Protein AF-A0A1X7SJC3-F1 (afdb_monomer_lite)

InterPro domains:
  IPR037695 IQ motif and ubiquitin-like domain-containing protein [PTHR21074] (1-73)

Organism: Amphimedon queenslandica (NCBI:txid400682)

Secondary structure (DSSP, 8-state):
-EEEESSTTSPP-TTSEEEE-HHHHHHHTT-S-HHHHS-HHHHHHHHHHHHHHHHHHHTSTTHHHHHHS--------------------TTSTTSSSSSSS--

Sequence (103 aa):
LILVRWNITEHWSPWNCILLTTDEARAHVKLDDPEKAYSSQFTDKIRQRHILARNYFTQIPGMMEEMSTKVKELPLPRPKERIIVVRQHPQEQQQQELAVDSN

Foldseek 3Di:
DDKDFQAPVDDDDQLGIDDDPPVVVVVRVPDNHSCVVDDVVVVVVSNVSSVVRCVVQVPPPPSVVVVVPPPPPPPDPPPPPPPPPPPPDPPPPPPPPPPPPDD

pLDDT: mean 76.49, std 21.58, range [40.03, 97.56]

Structure (mmCIF, N/CA/C/O backbone):
data_AF-A0A1X7SJC3-F1
#
_entry.id   AF-A0A1X7SJC3-F1
#
loop_
_atom_site.group_PDB
_atom_site.id
_atom_site.type_symbol
_atom_site.label_atom_id
_atom_site.label_alt_id
_atom_site.label_comp_id
_atom_site.label_asym_id
_atom_site.label_entity_id
_atom_site.label_seq_id
_atom_site.pdbx_PDB_ins_code
_atom_site.Cartn_x
_atom_site.Cartn_y
_atom_site.Cartn_z
_atom_site.occupancy
_atom_site.B_iso_or_equiv
_atom_site.auth_seq_id
_atom_site.auth_comp_id
_atom_site.auth_asym_id
_atom_site.auth_atom_id
_atom_site.pdbx_PDB_model_num
ATOM 1 N N . LEU A 1 1 ? -8.929 -5.168 -5.919 1.00 91.69 1 LEU A N 1
ATOM 2 C CA . LEU A 1 1 ? -7.835 -4.644 -5.071 1.00 91.69 1 LEU A CA 1
ATOM 3 C C . LEU A 1 1 ? -7.254 -5.808 -4.283 1.00 91.69 1 LEU A C 1
ATOM 5 O O . LEU A 1 1 ? -8.021 -6.701 -3.938 1.00 91.69 1 LEU A O 1
ATOM 9 N N . ILE A 1 2 ? -5.947 -5.819 -4.032 1.00 95.00 2 ILE A N 1
ATOM 10 C CA . ILE A 1 2 ? -5.249 -6.841 -3.250 1.00 95.00 2 ILE A CA 1
ATOM 11 C C . ILE A 1 2 ? -4.305 -6.183 -2.245 1.00 95.00 2 ILE A C 1
ATOM 13 O O . ILE A 1 2 ? -3.676 -5.168 -2.545 1.00 95.00 2 ILE A O 1
ATOM 17 N N . LEU A 1 3 ? -4.247 -6.744 -1.039 1.00 94.62 3 LEU A N 1
ATOM 18 C CA . LEU A 1 3 ? -3.338 -6.294 0.006 1.00 94.62 3 LEU A CA 1
ATOM 19 C C . LEU A 1 3 ? -2.010 -7.031 -0.168 1.00 94.62 3 LEU A C 1
ATOM 21 O O . LEU A 1 3 ? -1.996 -8.260 -0.228 1.00 94.62 3 LEU A O 1
ATOM 25 N N . VAL A 1 4 ? -0.912 -6.292 -0.266 1.00 94.62 4 VAL A N 1
ATOM 26 C CA . VAL A 1 4 ? 0.445 -6.843 -0.388 1.00 94.62 4 VAL A CA 1
ATOM 27 C C . VAL A 1 4 ? 1.367 -6.232 0.656 1.00 94.62 4 VAL A C 1
ATOM 29 O O . VAL A 1 4 ? 1.013 -5.239 1.294 1.00 94.62 4 VAL A O 1
ATOM 32 N N . ARG A 1 5 ? 2.544 -6.835 0.844 1.00 95.25 5 ARG A N 1
ATOM 33 C CA . ARG A 1 5 ? 3.595 -6.256 1.685 1.00 95.25 5 ARG A CA 1
ATOM 34 C C . ARG A 1 5 ? 4.164 -5.013 1.025 1.00 95.25 5 ARG A C 1
ATOM 36 O O . ARG A 1 5 ? 4.362 -5.047 -0.181 1.00 95.25 5 ARG A O 1
ATOM 43 N N . TRP A 1 6 ? 4.428 -3.978 1.817 1.00 95.38 6 TRP A N 1
ATOM 44 C CA . TRP A 1 6 ? 5.133 -2.778 1.371 1.00 95.38 6 TRP A CA 1
ATOM 45 C C . TRP A 1 6 ? 6.626 -3.061 1.198 1.00 95.38 6 TRP A C 1
ATOM 47 O O . TRP A 1 6 ? 7.170 -2.881 0.119 1.00 95.38 6 TRP A O 1
ATOM 57 N N . ASN A 1 7 ? 7.278 -3.568 2.243 1.00 93.31 7 ASN A N 1
ATOM 58 C CA . ASN A 1 7 ? 8.643 -4.065 2.198 1.00 93.31 7 ASN A CA 1
ATOM 59 C C . ASN A 1 7 ? 8.620 -5.600 2.206 1.00 93.31 7 ASN A C 1
ATOM 61 O O . ASN A 1 7 ? 8.212 -6.234 3.184 1.00 93.31 7 ASN A O 1
ATOM 65 N N . ILE A 1 8 ? 9.069 -6.209 1.106 1.00 89.00 8 ILE A N 1
ATOM 66 C CA . ILE A 1 8 ? 9.098 -7.669 0.937 1.00 89.00 8 ILE A CA 1
ATOM 67 C C . ILE A 1 8 ? 10.102 -8.372 1.860 1.00 89.00 8 ILE A C 1
ATOM 69 O O . ILE A 1 8 ? 10.007 -9.588 2.035 1.00 89.00 8 ILE A O 1
ATOM 73 N N . THR A 1 9 ? 11.057 -7.639 2.434 1.00 88.50 9 THR A N 1
ATOM 74 C CA . THR A 1 9 ? 12.051 -8.189 3.370 1.00 88.50 9 THR A CA 1
ATOM 75 C C . THR A 1 9 ? 11.521 -8.256 4.800 1.00 88.50 9 THR A C 1
ATOM 77 O O . THR A 1 9 ? 12.005 -9.044 5.608 1.00 88.50 9 THR A O 1
ATOM 80 N N . GLU A 1 10 ? 10.483 -7.476 5.102 1.00 87.88 10 GLU A N 1
ATOM 81 C CA . GLU A 1 10 ? 9.836 -7.452 6.404 1.00 87.88 10 GLU A CA 1
ATOM 82 C C . GLU A 1 10 ? 8.655 -8.432 6.465 1.00 87.88 10 GLU A C 1
ATOM 84 O O . GLU A 1 10 ? 8.006 -8.765 5.462 1.00 87.88 10 GLU A O 1
ATOM 89 N N . HIS A 1 11 ? 8.361 -8.901 7.679 1.00 88.50 11 HIS A N 1
ATOM 90 C CA . HIS A 1 11 ? 7.213 -9.762 7.939 1.00 88.50 11 HIS A CA 1
ATOM 91 C C . HIS A 1 11 ? 5.890 -9.038 7.664 1.00 88.50 11 HIS A C 1
ATOM 93 O O . HIS A 1 11 ? 5.808 -7.809 7.623 1.00 88.50 11 HIS A O 1
ATOM 99 N N . TRP A 1 12 ? 4.827 -9.818 7.477 1.00 90.00 12 TRP A N 1
ATOM 100 C CA . TRP A 1 12 ? 3.481 -9.272 7.385 1.00 90.00 12 TRP A CA 1
ATOM 101 C C . TRP A 1 12 ? 3.090 -8.575 8.687 1.00 90.00 12 TRP A C 1
ATOM 103 O O . TRP A 1 12 ? 3.155 -9.167 9.760 1.00 90.00 12 TRP A O 1
ATOM 113 N N . SER A 1 13 ? 2.643 -7.328 8.575 1.00 91.12 13 SER A N 1
ATOM 114 C CA . SER A 1 13 ? 2.074 -6.568 9.682 1.00 91.12 13 SER A CA 1
ATOM 115 C C . SER A 1 13 ? 1.115 -5.494 9.149 1.00 91.12 13 SER A C 1
ATOM 117 O O . SER A 1 13 ? 1.210 -5.113 7.976 1.00 91.12 13 SER A O 1
ATOM 119 N N . PRO A 1 14 ? 0.221 -4.946 9.994 1.00 92.81 14 PRO A N 1
ATOM 120 C CA . PRO A 1 14 ? -0.642 -3.823 9.619 1.00 92.81 14 PRO A CA 1
ATOM 121 C C . PRO A 1 14 ? 0.125 -2.560 9.184 1.00 92.81 14 PRO A C 1
ATOM 123 O O . PRO A 1 14 ? -0.425 -1.699 8.503 1.00 92.81 14 PRO A O 1
ATOM 126 N N . TRP A 1 15 ? 1.395 -2.438 9.579 1.00 94.75 15 TRP A N 1
ATOM 127 C CA . TRP A 1 15 ? 2.295 -1.336 9.223 1.00 94.75 15 TRP A CA 1
ATOM 128 C C . TRP A 1 15 ? 3.339 -1.721 8.167 1.00 94.75 15 TRP A C 1
ATOM 130 O O . TRP A 1 15 ? 4.285 -0.978 7.951 1.00 94.75 15 TRP A O 1
ATOM 140 N N . ASN A 1 16 ? 3.181 -2.874 7.521 1.00 95.38 16 ASN A N 1
ATOM 141 C CA . ASN A 1 16 ? 3.983 -3.293 6.375 1.00 95.38 16 ASN A CA 1
ATOM 142 C C . ASN A 1 16 ? 3.075 -3.759 5.227 1.00 95.38 16 ASN A C 1
ATOM 144 O O . ASN A 1 16 ? 3.455 -4.596 4.417 1.00 95.38 16 ASN A O 1
ATOM 148 N N . CYS A 1 17 ? 1.840 -3.261 5.156 1.00 95.06 17 CYS A N 1
ATOM 149 C CA . CYS A 1 17 ? 0.891 -3.634 4.112 1.00 95.06 17 CYS A CA 1
ATOM 150 C C . CYS A 1 17 ? 0.407 -2.426 3.304 1.00 95.06 17 CYS A C 1
ATOM 152 O O . CYS A 1 17 ? 0.287 -1.319 3.833 1.00 95.06 17 CYS A O 1
ATOM 154 N N . ILE A 1 18 ? 0.096 -2.647 2.028 1.00 95.56 18 ILE A N 1
ATOM 155 C CA . ILE A 1 18 ? -0.459 -1.650 1.111 1.00 95.56 18 ILE A CA 1
ATOM 156 C C . ILE A 1 18 ? -1.544 -2.280 0.231 1.00 95.56 18 ILE A C 1
ATOM 158 O O . ILE A 1 18 ? -1.408 -3.414 -0.230 1.00 95.56 18 ILE A O 1
ATOM 162 N N . LEU A 1 19 ? -2.646 -1.555 0.025 1.00 95.94 19 LEU A N 1
ATOM 163 C CA . LEU A 1 19 ? -3.757 -1.987 -0.821 1.00 95.94 19 LEU A CA 1
ATOM 164 C C . LEU A 1 19 ? -3.575 -1.426 -2.230 1.00 95.94 19 LEU A C 1
ATOM 166 O O . LEU A 1 19 ? -3.576 -0.211 -2.409 1.00 95.94 19 LEU A O 1
ATOM 170 N N . LEU A 1 20 ? -3.446 -2.312 -3.213 1.00 95.44 20 LEU A N 1
ATOM 171 C CA . LEU A 1 20 ? -3.162 -1.962 -4.604 1.00 95.44 20 LEU A CA 1
ATOM 172 C C . LEU A 1 20 ? -4.148 -2.643 -5.559 1.00 95.44 20 LEU A C 1
ATOM 174 O O . LEU A 1 20 ? -4.859 -3.586 -5.198 1.00 95.44 20 LEU A O 1
ATOM 178 N N . THR A 1 21 ? -4.215 -2.188 -6.804 1.00 97.44 21 THR A N 1
ATOM 179 C CA . THR A 1 21 ? -4.829 -2.973 -7.883 1.00 97.44 21 THR A CA 1
ATOM 180 C C . THR A 1 21 ? -3.980 -4.206 -8.202 1.00 97.44 21 THR A C 1
ATOM 182 O O . THR A 1 21 ? -2.820 -4.315 -7.803 1.00 97.44 21 THR A O 1
ATOM 185 N N . THR A 1 22 ? -4.558 -5.173 -8.916 1.00 96.38 22 THR A N 1
ATOM 186 C CA . THR A 1 22 ? -3.847 -6.409 -9.271 1.00 96.38 22 THR A CA 1
ATOM 187 C C . THR A 1 22 ? -2.587 -6.126 -10.092 1.00 96.38 22 THR A C 1
ATOM 189 O O . THR A 1 22 ? -1.559 -6.765 -9.869 1.00 96.38 22 THR A O 1
ATOM 192 N N . ASP A 1 23 ? -2.642 -5.157 -11.006 1.00 96.50 23 ASP A N 1
ATOM 193 C CA . ASP A 1 23 ? -1.506 -4.814 -11.863 1.00 96.50 23 ASP A CA 1
ATOM 194 C C . ASP A 1 23 ? -0.428 -4.037 -11.103 1.00 96.50 23 ASP A C 1
ATOM 196 O O . ASP A 1 23 ? 0.753 -4.376 -11.199 1.00 96.50 23 ASP A O 1
ATOM 200 N N . GLU A 1 24 ? -0.820 -3.077 -10.261 1.00 95.94 24 GLU A N 1
ATOM 201 C CA . GLU A 1 24 ? 0.114 -2.358 -9.386 1.00 95.94 24 GLU A CA 1
ATOM 202 C C . GLU A 1 24 ? 0.837 -3.307 -8.433 1.00 95.94 24 GLU A C 1
ATOM 204 O O . GLU A 1 24 ? 2.046 -3.204 -8.255 1.00 95.94 24 GLU A O 1
ATOM 209 N N . ALA A 1 25 ? 0.131 -4.275 -7.854 1.00 95.50 25 ALA A N 1
ATOM 210 C CA . ALA A 1 25 ? 0.737 -5.250 -6.962 1.00 95.50 25 ALA A CA 1
ATOM 211 C C . ALA A 1 25 ? 1.730 -6.181 -7.680 1.00 95.50 25 ALA A C 1
ATOM 213 O O . ALA A 1 25 ? 2.776 -6.515 -7.125 1.00 95.50 25 ALA A O 1
ATOM 214 N N . ARG A 1 26 ? 1.449 -6.572 -8.932 1.00 94.81 26 ARG A N 1
ATOM 215 C CA . ARG A 1 26 ? 2.395 -7.343 -9.762 1.00 94.81 26 ARG A CA 1
ATOM 216 C C . ARG A 1 26 ? 3.670 -6.561 -10.062 1.00 94.81 26 ARG A C 1
ATOM 218 O O . ARG A 1 26 ? 4.733 -7.172 -10.168 1.00 94.81 26 ARG A O 1
ATOM 225 N N . ALA A 1 27 ? 3.565 -5.244 -10.230 1.00 94.62 27 ALA A N 1
ATOM 226 C CA . ALA A 1 27 ? 4.725 -4.372 -10.368 1.00 94.62 27 ALA A CA 1
ATOM 227 C C . ALA A 1 27 ? 5.459 -4.213 -9.027 1.00 94.62 27 ALA A C 1
ATOM 229 O O . ALA A 1 27 ? 6.676 -4.356 -8.984 1.00 94.62 27 ALA A O 1
ATOM 230 N N . HIS A 1 28 ? 4.715 -4.016 -7.935 1.00 95.25 28 HIS A N 1
ATOM 231 C CA . HIS A 1 28 ? 5.244 -3.793 -6.591 1.00 95.25 28 HIS A CA 1
ATOM 232 C C . HIS A 1 28 ? 6.153 -4.926 -6.104 1.00 95.25 28 HIS A C 1
ATOM 234 O O . HIS A 1 28 ? 7.240 -4.672 -5.604 1.00 95.25 28 HIS A O 1
ATOM 240 N N . VAL A 1 29 ? 5.752 -6.186 -6.308 1.00 91.19 29 VAL A N 1
ATOM 241 C CA . VAL A 1 29 ? 6.525 -7.367 -5.867 1.00 91.19 29 VAL A CA 1
ATOM 242 C C . VAL A 1 29 ? 7.904 -7.470 -6.538 1.00 91.19 29 VAL A C 1
ATOM 244 O O . VAL A 1 29 ? 8.775 -8.172 -6.037 1.00 91.19 29 VAL A O 1
ATOM 247 N N . LYS A 1 30 ? 8.116 -6.783 -7.666 1.00 92.38 30 LYS A N 1
ATOM 248 C CA . LYS A 1 30 ? 9.394 -6.773 -8.394 1.00 92.38 30 LYS A CA 1
ATOM 249 C C . LYS A 1 30 ? 10.331 -5.645 -7.947 1.00 92.38 30 LYS A C 1
ATOM 251 O O . LYS A 1 30 ? 11.429 -5.544 -8.486 1.00 92.38 30 LYS A O 1
ATOM 256 N N . LEU A 1 31 ? 9.886 -4.772 -7.043 1.00 91.19 31 LEU A N 1
ATOM 257 C CA . LEU A 1 31 ? 10.678 -3.654 -6.543 1.00 91.19 31 LEU A CA 1
ATOM 258 C C . LEU A 1 31 ? 11.593 -4.127 -5.411 1.00 91.19 31 LEU A C 1
ATOM 260 O O . LEU A 1 31 ? 11.125 -4.759 -4.467 1.00 91.19 31 LEU A O 1
ATOM 264 N N . ASP A 1 32 ? 12.873 -3.764 -5.492 1.00 88.19 32 ASP A N 1
ATOM 265 C CA . ASP A 1 32 ? 13.831 -3.979 -4.398 1.00 88.19 32 ASP A CA 1
ATOM 266 C C . ASP A 1 32 ? 13.603 -2.987 -3.250 1.00 88.19 32 ASP A C 1
ATOM 268 O O . ASP A 1 32 ? 13.597 -3.365 -2.082 1.00 88.19 32 ASP A O 1
ATOM 272 N N . ASP A 1 33 ? 13.400 -1.710 -3.588 1.00 90.62 33 ASP A N 1
ATOM 273 C CA . ASP A 1 33 ? 13.226 -0.627 -2.622 1.00 90.62 33 ASP A CA 1
ATOM 274 C C . ASP A 1 33 ? 11.986 0.212 -2.982 1.00 90.62 33 ASP A C 1
ATOM 276 O O . ASP A 1 33 ? 12.044 1.055 -3.891 1.00 90.62 33 ASP A O 1
ATOM 280 N N . PRO A 1 34 ? 10.846 0.001 -2.297 1.00 91.69 34 PRO A N 1
ATOM 281 C CA . PRO A 1 34 ? 9.625 0.753 -2.564 1.00 91.69 34 PRO A CA 1
ATOM 282 C C . PRO A 1 34 ? 9.790 2.251 -2.258 1.00 91.69 34 PRO A C 1
ATOM 284 O O . PRO A 1 34 ? 9.113 3.068 -2.882 1.00 91.69 34 PRO A O 1
ATOM 287 N N . GLU A 1 35 ? 10.702 2.656 -1.364 1.00 91.56 35 GLU A N 1
ATOM 288 C CA . GLU A 1 35 ? 10.891 4.076 -1.042 1.00 91.56 35 GLU A CA 1
ATOM 289 C C . GLU A 1 35 ? 11.535 4.868 -2.181 1.00 91.56 35 GLU A C 1
ATOM 291 O O . GLU A 1 35 ? 11.281 6.065 -2.315 1.00 91.56 35 GLU A O 1
ATOM 296 N N . LYS A 1 36 ? 12.333 4.203 -3.024 1.00 92.12 36 LYS A N 1
ATOM 297 C CA . LYS A 1 36 ? 12.960 4.815 -4.206 1.00 92.12 36 LYS A CA 1
ATOM 298 C C . LYS A 1 36 ? 12.116 4.691 -5.470 1.00 92.12 36 LYS A C 1
ATOM 300 O O . LYS A 1 36 ? 12.291 5.479 -6.394 1.00 92.12 36 LYS A O 1
ATOM 305 N N . ALA A 1 37 ? 11.244 3.688 -5.535 1.00 93.50 37 ALA A N 1
ATOM 306 C CA . ALA A 1 37 ? 10.444 3.400 -6.720 1.00 93.50 37 ALA A CA 1
ATOM 307 C C . ALA A 1 37 ? 9.186 4.275 -6.834 1.00 93.50 37 ALA A C 1
ATOM 309 O O . ALA A 1 37 ? 8.779 4.634 -7.939 1.00 93.50 37 ALA A O 1
ATOM 310 N N . TYR A 1 38 ? 8.556 4.609 -5.705 1.00 95.38 38 TYR A N 1
ATOM 311 C CA . TYR A 1 38 ? 7.383 5.481 -5.674 1.00 95.38 38 TYR A CA 1
ATOM 312 C C . TYR A 1 38 ? 7.766 6.954 -5.507 1.00 95.38 38 TYR A C 1
ATOM 314 O O . TYR A 1 38 ? 8.871 7.299 -5.100 1.00 95.38 38 TYR A O 1
ATOM 322 N N . SER A 1 39 ? 6.81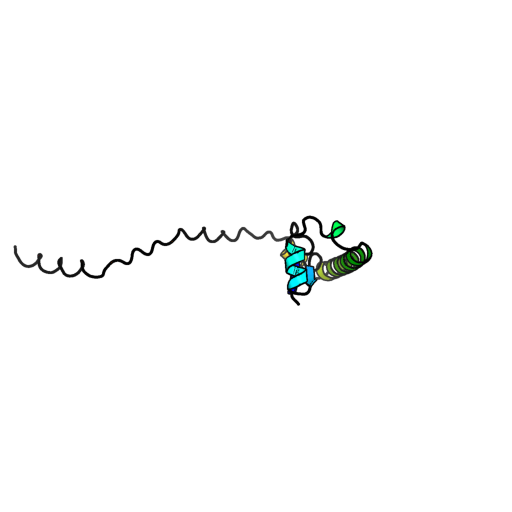9 7.851 -5.796 1.00 96.50 39 SER A N 1
ATOM 323 C CA . SER A 1 39 ? 7.010 9.276 -5.524 1.00 96.50 39 SER A CA 1
ATOM 324 C C . SER A 1 39 ? 7.109 9.543 -4.020 1.00 96.50 39 SER A C 1
ATOM 326 O O . SER A 1 39 ? 6.402 8.922 -3.224 1.00 96.50 39 SER A O 1
ATOM 328 N N . SER A 1 40 ? 7.925 10.524 -3.631 1.00 95.44 40 SER A N 1
ATOM 329 C CA . SER A 1 40 ? 8.117 10.910 -2.224 1.00 95.44 40 SER A CA 1
ATOM 330 C C . SER A 1 40 ? 6.802 11.247 -1.514 1.00 95.44 40 SER A C 1
ATOM 332 O O . SER A 1 40 ? 6.534 10.782 -0.415 1.00 95.44 40 SER A O 1
ATOM 334 N N . GLN A 1 41 ? 5.905 11.976 -2.184 1.00 96.75 41 GLN A N 1
ATOM 335 C CA . GLN A 1 41 ? 4.592 12.310 -1.624 1.00 96.75 41 GLN A CA 1
ATOM 336 C C . GLN A 1 41 ? 3.738 11.070 -1.325 1.00 96.75 41 GLN A C 1
ATOM 338 O O . GLN A 1 41 ? 2.898 11.093 -0.423 1.00 96.75 41 GLN A O 1
ATOM 343 N N . PHE A 1 42 ? 3.894 10.003 -2.112 1.00 95.81 42 PHE A N 1
ATOM 344 C CA . PHE A 1 42 ? 3.176 8.756 -1.893 1.00 95.81 42 PHE A CA 1
ATOM 345 C C . PHE A 1 42 ? 3.807 7.950 -0.762 1.00 95.81 42 PHE A C 1
ATOM 347 O O . PHE A 1 42 ? 3.090 7.518 0.141 1.00 95.81 42 PHE A O 1
ATOM 354 N N . THR A 1 43 ? 5.133 7.800 -0.766 1.00 96.19 43 THR A N 1
ATOM 355 C CA . THR A 1 43 ? 5.860 7.073 0.284 1.00 96.19 43 THR A CA 1
ATOM 356 C C . THR A 1 43 ? 5.651 7.723 1.650 1.00 96.19 43 THR A C 1
ATOM 358 O O . THR A 1 43 ? 5.385 7.016 2.620 1.00 96.19 43 THR A O 1
ATOM 361 N N . ASP A 1 44 ? 5.625 9.055 1.726 1.00 96.62 44 ASP A N 1
ATOM 362 C CA . ASP A 1 44 ? 5.320 9.782 2.960 1.00 96.62 44 ASP A CA 1
ATOM 363 C C . ASP A 1 44 ? 3.910 9.477 3.475 1.00 96.62 44 ASP A C 1
ATOM 365 O O . ASP A 1 44 ? 3.729 9.201 4.662 1.00 96.62 44 ASP A O 1
ATOM 369 N N . LYS A 1 45 ? 2.901 9.442 2.594 1.00 96.94 45 LYS A N 1
ATOM 370 C CA . LYS A 1 45 ? 1.531 9.059 2.980 1.00 96.94 45 LYS A CA 1
ATOM 371 C C . LYS A 1 45 ? 1.475 7.631 3.515 1.00 96.94 45 LYS A C 1
ATOM 373 O O . LYS A 1 45 ? 0.815 7.396 4.527 1.00 96.94 45 LYS A O 1
ATOM 378 N N . ILE A 1 46 ? 2.151 6.693 2.854 1.00 96.31 46 ILE A N 1
ATOM 379 C CA . ILE A 1 46 ? 2.213 5.295 3.292 1.00 96.31 46 ILE A CA 1
ATOM 380 C C . ILE A 1 46 ? 2.896 5.193 4.658 1.00 96.31 46 ILE A C 1
ATOM 382 O O . ILE A 1 46 ? 2.316 4.621 5.579 1.00 96.31 46 ILE A O 1
ATOM 386 N N . ARG A 1 47 ? 4.045 5.854 4.837 1.00 95.94 47 ARG A N 1
ATOM 387 C CA . ARG A 1 47 ? 4.769 5.909 6.112 1.00 95.94 47 ARG A CA 1
ATOM 388 C C . ARG A 1 47 ? 3.890 6.431 7.246 1.00 95.94 47 ARG A C 1
ATOM 390 O O . ARG A 1 47 ? 3.840 5.811 8.304 1.00 95.94 47 ARG A O 1
ATOM 397 N N . GLN A 1 48 ? 3.148 7.521 7.035 1.00 97.56 48 GLN A N 1
ATOM 398 C CA . GLN A 1 48 ? 2.226 8.038 8.054 1.00 97.56 48 GLN A CA 1
ATOM 399 C C . GLN A 1 48 ? 1.141 7.015 8.422 1.00 97.56 48 GLN A C 1
ATOM 401 O O . GLN A 1 48 ? 0.855 6.808 9.601 1.00 97.56 48 GLN A O 1
ATOM 406 N N . ARG A 1 49 ? 0.557 6.324 7.433 1.00 97.00 49 ARG A N 1
ATOM 407 C CA . ARG A 1 49 ? -0.445 5.272 7.681 1.00 97.00 49 ARG A CA 1
ATOM 408 C C . ARG A 1 49 ? 0.145 4.089 8.443 1.00 97.00 49 ARG A C 1
ATOM 410 O O . ARG A 1 49 ? -0.508 3.581 9.348 1.00 97.00 49 ARG A O 1
ATOM 417 N N . HIS A 1 50 ? 1.371 3.686 8.123 1.00 96.88 50 HIS A N 1
ATOM 418 C CA . HIS A 1 50 ? 2.083 2.622 8.830 1.00 96.88 50 HIS A CA 1
ATOM 419 C C . HIS A 1 50 ? 2.423 3.002 10.268 1.00 96.88 50 HIS A C 1
ATOM 421 O O . HIS A 1 50 ? 2.201 2.192 11.162 1.00 96.88 50 HIS A O 1
ATOM 427 N N . ILE A 1 51 ? 2.868 4.235 10.525 1.00 96.06 51 ILE A N 1
ATOM 428 C CA . ILE A 1 51 ? 3.100 4.734 11.891 1.00 96.06 51 ILE A CA 1
ATOM 429 C C . ILE A 1 51 ? 1.801 4.689 12.705 1.00 96.06 51 ILE A C 1
ATOM 431 O O . ILE A 1 51 ? 1.791 4.166 13.818 1.00 96.06 51 ILE A O 1
ATOM 435 N N . LEU A 1 52 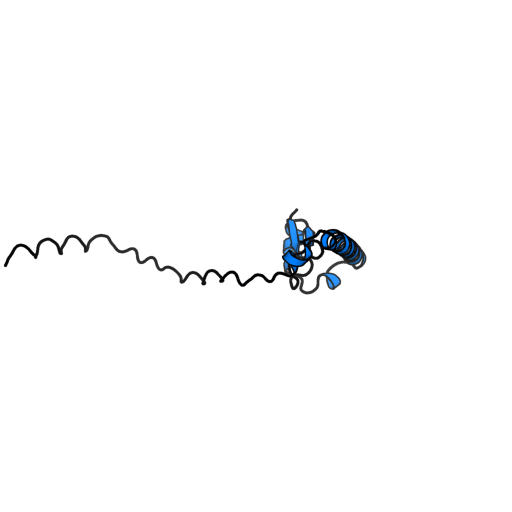? 0.692 5.180 12.140 1.00 96.38 52 LEU A N 1
ATOM 436 C CA . LEU A 1 52 ? -0.615 5.135 12.801 1.00 96.38 52 LEU A CA 1
ATOM 437 C C . LEU A 1 52 ? -1.069 3.699 13.075 1.00 96.38 52 LEU A C 1
ATOM 439 O O . LEU A 1 52 ? -1.516 3.403 14.181 1.00 96.38 52 LEU A O 1
ATOM 443 N N . ALA A 1 53 ? -0.922 2.803 12.096 1.00 94.06 53 ALA A N 1
ATOM 444 C CA . ALA A 1 53 ? -1.252 1.394 12.258 1.0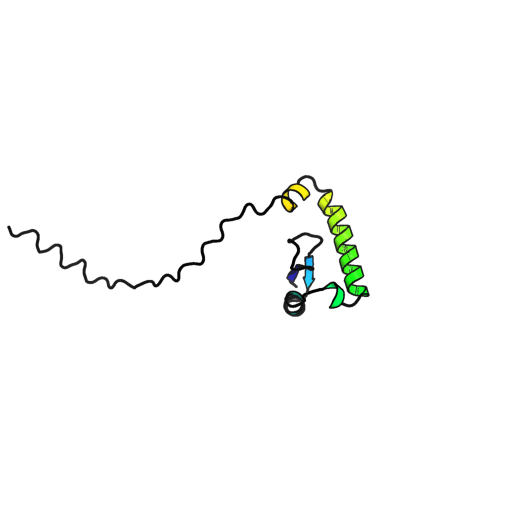0 94.06 53 ALA A CA 1
ATOM 445 C C . ALA A 1 53 ? -0.405 0.761 13.364 1.00 94.06 53 ALA A C 1
ATOM 447 O O . ALA A 1 53 ? -0.951 0.115 14.251 1.00 94.06 53 ALA A O 1
ATOM 448 N N . ARG A 1 54 ? 0.910 0.995 13.370 1.00 92.81 54 ARG A N 1
ATOM 449 C CA . ARG A 1 54 ? 1.796 0.484 14.415 1.00 92.81 54 ARG A CA 1
ATOM 450 C C . ARG A 1 54 ? 1.336 0.960 15.785 1.00 92.81 54 ARG A C 1
ATOM 452 O O . ARG A 1 54 ? 1.029 0.121 16.616 1.00 92.81 54 ARG A O 1
ATOM 459 N N . ASN A 1 55 ? 1.174 2.268 15.976 1.00 93.25 55 ASN A N 1
ATOM 460 C CA . ASN A 1 55 ? 0.741 2.837 17.254 1.00 93.25 55 ASN A CA 1
ATOM 461 C C . ASN A 1 55 ? -0.609 2.276 17.719 1.00 93.25 55 ASN A C 1
ATOM 463 O O . ASN A 1 55 ? -0.789 2.024 18.905 1.00 93.25 55 ASN A O 1
ATOM 467 N N . TYR A 1 56 ? -1.561 2.080 16.806 1.00 93.56 56 TYR A N 1
ATOM 468 C CA . TYR A 1 56 ? -2.873 1.530 17.138 1.00 93.56 56 TYR A CA 1
ATOM 469 C C . TYR A 1 56 ? -2.802 0.038 17.495 1.00 93.56 56 TYR A C 1
ATOM 471 O O . TYR A 1 56 ? -3.227 -0.362 18.576 1.00 93.56 56 TYR A O 1
ATOM 479 N N . PHE A 1 57 ? -2.232 -0.788 16.615 1.00 88.88 57 PHE A N 1
ATOM 480 C CA . PHE A 1 57 ? -2.231 -2.242 16.771 1.00 88.88 57 PHE A CA 1
ATOM 481 C C . PHE A 1 57 ? -1.284 -2.723 17.875 1.00 88.88 57 PHE A C 1
ATOM 483 O O . PHE A 1 57 ? -1.572 -3.736 18.503 1.00 88.88 57 PHE A O 1
ATOM 490 N N . THR A 1 58 ? -0.204 -1.998 18.186 1.00 86.62 58 THR A N 1
ATOM 491 C CA . THR A 1 58 ? 0.678 -2.365 19.310 1.00 86.62 58 THR A CA 1
ATOM 492 C C . THR A 1 58 ? 0.028 -2.157 20.675 1.00 86.62 58 THR A C 1
ATOM 494 O O . THR A 1 58 ? 0.458 -2.775 21.643 1.00 86.62 58 THR A O 1
ATOM 497 N N . GLN A 1 59 ? -0.990 -1.295 20.776 1.00 88.19 59 GLN A N 1
ATOM 498 C CA . GLN A 1 59 ? -1.732 -1.084 22.024 1.00 88.19 59 GLN A CA 1
ATOM 499 C C . GLN A 1 59 ? -2.732 -2.211 22.317 1.00 88.19 59 GLN A C 1
ATOM 501 O O . GLN A 1 59 ? -3.242 -2.291 23.432 1.00 88.19 59 GLN A O 1
ATOM 506 N N . ILE A 1 60 ? -3.018 -3.084 21.345 1.00 88.44 60 ILE A N 1
ATOM 507 C CA . ILE A 1 60 ? -3.926 -4.216 21.535 1.00 88.44 60 ILE A CA 1
ATOM 508 C C . ILE A 1 60 ? -3.195 -5.294 22.356 1.00 88.44 60 ILE A C 1
ATOM 510 O O . ILE A 1 60 ? -2.169 -5.811 21.900 1.00 88.44 60 ILE A O 1
ATOM 514 N N . PRO A 1 61 ? -3.692 -5.664 23.554 1.00 85.69 61 PRO A N 1
ATOM 515 C CA . PRO A 1 61 ? -3.064 -6.698 24.372 1.00 85.69 61 PRO A CA 1
ATOM 516 C C . PRO A 1 61 ? -2.936 -8.023 23.608 1.00 85.69 61 PRO A C 1
ATOM 518 O O . PRO A 1 61 ? -3.875 -8.450 22.944 1.00 85.69 61 PRO A O 1
ATOM 521 N N . GLY A 1 62 ? -1.770 -8.670 23.690 1.00 77.75 62 GLY A N 1
ATOM 522 C CA . GLY A 1 62 ? -1.481 -9.936 22.996 1.00 77.75 62 GLY A CA 1
ATOM 523 C C . GLY A 1 62 ? -1.036 -9.799 21.533 1.00 77.75 62 GLY A C 1
ATOM 524 O O . GLY A 1 62 ? -0.372 -10.695 21.024 1.00 77.75 62 GLY A O 1
ATOM 525 N N . MET A 1 63 ? -1.286 -8.660 20.879 1.00 79.25 63 MET A N 1
ATOM 526 C CA . MET A 1 63 ? -0.956 -8.458 19.460 1.00 79.25 63 MET A CA 1
ATOM 527 C C . MET A 1 63 ? 0.555 -8.440 19.191 1.00 79.25 63 MET A C 1
ATOM 529 O O . MET A 1 63 ? 1.037 -9.046 18.238 1.00 79.25 63 MET A O 1
ATOM 533 N N . MET A 1 64 ? 1.334 -7.763 20.042 1.00 70.06 64 MET A N 1
ATOM 534 C CA . MET A 1 64 ? 2.795 -7.741 19.890 1.00 70.06 64 MET A CA 1
ATOM 535 C C . MET A 1 64 ? 3.434 -9.105 20.159 1.00 70.06 64 MET A C 1
ATOM 537 O O . MET A 1 64 ? 4.432 -9.434 19.524 1.00 70.06 64 MET A O 1
ATOM 541 N N . GLU A 1 65 ? 2.855 -9.896 21.065 1.00 71.50 65 GLU A N 1
ATOM 542 C CA . GLU A 1 65 ? 3.304 -11.266 21.321 1.00 71.50 65 GLU A CA 1
ATOM 543 C C . GLU A 1 65 ? 3.062 -12.130 20.078 1.00 71.50 65 GLU A C 1
ATOM 545 O O . GLU A 1 65 ? 3.965 -12.820 19.625 1.00 71.50 65 GLU A O 1
ATOM 550 N N . GLU A 1 66 ? 1.897 -12.021 19.436 1.00 69.38 66 GLU A N 1
ATOM 551 C CA . GLU A 1 66 ? 1.591 -12.764 18.206 1.00 69.38 66 GLU A CA 1
ATOM 552 C C . GLU A 1 66 ? 2.464 -12.339 17.007 1.00 69.38 66 GLU A C 1
ATOM 554 O O . GLU A 1 66 ? 2.861 -13.167 16.195 1.00 69.38 66 GLU A O 1
ATOM 559 N N . MET A 1 67 ? 2.833 -11.058 16.907 1.00 68.19 67 MET A N 1
ATOM 560 C CA . MET A 1 67 ? 3.698 -10.568 15.821 1.00 68.19 67 MET A CA 1
ATOM 561 C C . MET A 1 67 ? 5.196 -10.824 16.056 1.00 68.19 67 MET A C 1
ATOM 563 O O . MET A 1 67 ? 5.968 -10.866 15.097 1.00 68.19 67 MET A O 1
ATOM 567 N N . SER A 1 68 ? 5.616 -10.965 17.318 1.00 60.06 68 SER A N 1
ATOM 568 C CA . SER A 1 68 ? 6.997 -11.266 17.734 1.00 60.06 68 SER A CA 1
ATOM 569 C C . SER A 1 68 ? 7.243 -12.765 17.900 1.00 60.06 68 SER A C 1
ATOM 571 O O . SER A 1 68 ? 8.384 -13.233 17.796 1.00 60.06 68 SER A O 1
ATOM 573 N N . THR A 1 69 ? 6.182 -13.543 18.138 1.00 49.28 69 THR A N 1
ATOM 574 C CA . THR A 1 69 ? 6.259 -14.998 18.144 1.00 49.28 69 THR A CA 1
ATOM 575 C C . THR A 1 69 ? 6.647 -15.423 16.747 1.00 49.28 69 THR A C 1
ATOM 577 O O . THR A 1 69 ? 5.871 -15.440 15.795 1.00 49.28 69 THR A O 1
ATOM 580 N N . LYS A 1 70 ? 7.940 -15.725 16.648 1.00 48.34 70 LYS A N 1
ATOM 581 C CA . LYS A 1 70 ? 8.556 -16.483 15.580 1.00 48.34 70 LYS A CA 1
ATOM 582 C C . LYS A 1 70 ? 7.512 -17.447 15.051 1.00 48.34 70 LYS A C 1
ATOM 584 O O . LYS A 1 70 ? 6.899 -18.177 15.835 1.00 48.34 70 LYS A O 1
ATOM 589 N N . VAL A 1 71 ? 7.381 -17.497 13.733 1.00 50.25 71 VAL A N 1
ATOM 590 C CA . VAL A 1 71 ? 7.049 -18.746 13.063 1.00 50.25 71 VAL A CA 1
ATOM 591 C C . VAL A 1 71 ? 7.962 -19.786 13.718 1.00 50.25 71 VAL A C 1
ATOM 593 O O . VAL A 1 71 ? 9.136 -19.885 13.369 1.00 50.25 71 VAL A O 1
ATOM 596 N N . LYS A 1 72 ? 7.480 -20.483 14.760 1.00 44.56 72 LYS A N 1
ATOM 597 C CA . LYS A 1 72 ? 7.995 -21.790 15.145 1.00 44.56 72 LYS A CA 1
ATOM 598 C C . LYS A 1 72 ? 7.952 -22.492 13.821 1.00 44.56 72 LYS A C 1
ATOM 600 O O . LYS A 1 72 ? 6.846 -22.632 13.305 1.00 44.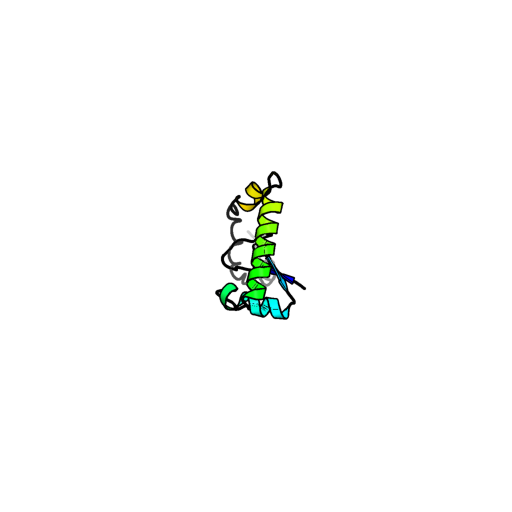56 72 LYS A O 1
ATOM 605 N N . GLU A 1 73 ? 9.128 -22.730 13.255 1.00 47.88 73 GLU A N 1
ATOM 606 C CA . GLU A 1 73 ? 9.329 -23.353 11.962 1.00 47.88 73 GLU A CA 1
ATOM 607 C C . GLU A 1 73 ? 8.199 -24.352 11.752 1.00 47.88 73 GLU A C 1
ATOM 609 O O . GLU A 1 73 ? 8.200 -25.433 12.344 1.00 47.88 73 GLU A O 1
ATOM 614 N N . LEU A 1 74 ? 7.161 -23.959 11.001 1.00 47.47 74 LEU A N 1
ATOM 615 C CA . LEU A 1 74 ? 6.266 -24.967 10.483 1.00 47.47 74 LEU A CA 1
ATOM 616 C C . LEU A 1 74 ? 7.218 -25.772 9.614 1.00 47.47 74 LEU A C 1
ATOM 618 O O . LEU A 1 74 ? 7.851 -25.157 8.744 1.00 47.47 74 LEU A O 1
ATOM 622 N N . PRO A 1 75 ? 7.404 -27.077 9.875 1.00 46.16 75 PRO A N 1
ATOM 623 C CA . PRO A 1 75 ? 8.286 -27.872 9.053 1.00 46.16 75 PRO A CA 1
ATOM 624 C C . PRO A 1 75 ? 7.817 -27.630 7.630 1.00 46.16 75 PRO A C 1
ATOM 626 O O . PRO A 1 75 ? 6.639 -27.854 7.331 1.00 46.16 75 PRO A O 1
ATOM 629 N N . LEU A 1 76 ? 8.695 -27.075 6.790 1.00 47.59 76 LEU A N 1
ATOM 630 C CA . LEU A 1 76 ? 8.410 -26.944 5.370 1.00 47.59 76 LEU A CA 1
ATOM 631 C C . LEU A 1 76 ? 7.837 -28.300 4.946 1.00 47.59 76 LEU A C 1
ATOM 633 O O . LEU A 1 76 ? 8.468 -29.319 5.263 1.00 47.59 76 LEU A O 1
ATOM 637 N N . PRO A 1 77 ? 6.653 -28.377 4.304 1.00 49.47 77 PRO A N 1
ATOM 638 C CA . PRO A 1 77 ? 6.273 -29.628 3.683 1.00 49.47 77 PRO A CA 1
ATOM 639 C C . PRO A 1 77 ? 7.442 -29.957 2.767 1.00 49.47 77 PRO A C 1
ATOM 641 O O . PRO A 1 77 ? 7.761 -29.162 1.876 1.00 49.47 77 PRO A O 1
ATOM 644 N N . ARG A 1 78 ? 8.151 -31.055 3.079 1.00 46.19 78 ARG A N 1
ATOM 645 C CA . ARG A 1 78 ? 9.319 -31.490 2.311 1.00 46.19 78 ARG A CA 1
ATOM 646 C C . ARG A 1 78 ? 8.952 -31.340 0.837 1.00 46.19 78 ARG A C 1
ATOM 648 O O . ARG A 1 78 ? 7.815 -31.704 0.503 1.00 46.19 78 ARG A O 1
ATOM 655 N N . PRO A 1 79 ? 9.837 -30.783 -0.015 1.00 44.78 79 PRO A N 1
ATOM 656 C CA . PRO A 1 79 ? 9.575 -30.713 -1.444 1.00 44.78 79 PRO A CA 1
ATOM 657 C C . PRO A 1 79 ? 9.051 -32.081 -1.837 1.00 44.78 79 PRO A C 1
ATOM 659 O O . PRO A 1 79 ? 9.729 -33.066 -1.547 1.00 44.78 79 PRO A O 1
ATOM 662 N N . LYS A 1 80 ? 7.802 -32.154 -2.324 1.00 51.41 80 LYS A N 1
ATOM 663 C CA . LYS A 1 80 ? 7.192 -33.427 -2.697 1.00 51.41 80 LYS A CA 1
ATOM 664 C C . LYS A 1 80 ? 8.176 -34.041 -3.671 1.00 51.41 80 LYS A C 1
ATOM 666 O O . LYS A 1 80 ? 8.288 -33.557 -4.799 1.00 51.41 80 LYS A O 1
ATOM 671 N N . GLU A 1 81 ? 8.932 -35.034 -3.204 1.00 42.00 81 GLU A N 1
ATOM 672 C CA . GLU A 1 81 ? 9.668 -35.924 -4.073 1.00 42.00 81 GLU A CA 1
ATOM 673 C C . GLU A 1 81 ? 8.658 -36.287 -5.133 1.00 42.00 81 GLU A C 1
ATOM 675 O O . GLU A 1 81 ? 7.536 -36.692 -4.819 1.00 42.00 81 GLU A O 1
ATOM 680 N N . ARG A 1 82 ? 9.007 -35.928 -6.364 1.00 42.03 82 ARG A N 1
ATOM 681 C CA . ARG A 1 82 ? 8.245 -36.192 -7.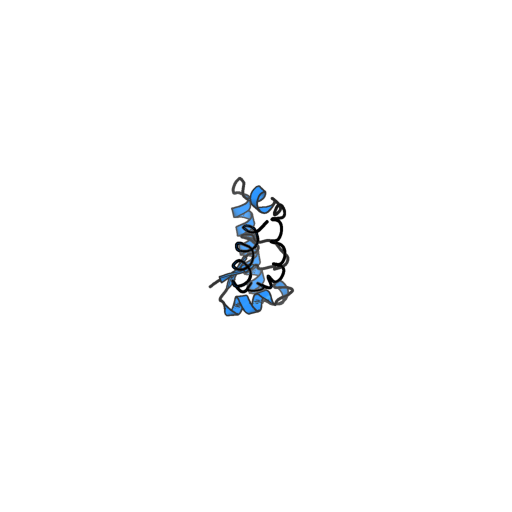565 1.00 42.03 82 ARG A CA 1
ATOM 682 C C . ARG A 1 82 ? 7.752 -37.625 -7.429 1.00 42.03 82 ARG A C 1
ATOM 684 O O . ARG A 1 82 ? 8.544 -38.544 -7.607 1.00 42.03 82 ARG A O 1
ATOM 691 N N . ILE A 1 83 ? 6.493 -37.804 -7.024 1.00 42.69 83 ILE A N 1
ATOM 692 C CA . ILE A 1 83 ? 5.908 -39.129 -6.908 1.00 42.69 83 ILE A CA 1
ATOM 693 C C . ILE A 1 83 ? 5.812 -39.562 -8.357 1.00 42.69 83 ILE A C 1
ATOM 695 O O . ILE A 1 83 ? 4.888 -39.189 -9.079 1.00 42.69 83 ILE A O 1
ATOM 699 N N . ILE A 1 84 ? 6.830 -40.282 -8.816 1.00 42.91 84 ILE A N 1
ATOM 700 C CA . ILE A 1 84 ? 6.689 -41.152 -9.959 1.00 42.91 84 ILE A CA 1
ATOM 701 C C . ILE A 1 84 ? 5.705 -42.189 -9.442 1.00 42.91 84 ILE A C 1
ATOM 703 O O . ILE A 1 84 ? 6.081 -43.148 -8.774 1.00 42.91 84 ILE A O 1
ATOM 707 N N . VAL A 1 85 ? 4.415 -41.931 -9.653 1.00 45.25 85 VAL A N 1
ATOM 708 C CA . VAL A 1 85 ? 3.400 -42.963 -9.522 1.00 45.25 85 VAL A CA 1
ATOM 709 C C . VAL A 1 85 ? 3.722 -43.922 -10.657 1.00 45.25 85 VAL A C 1
ATOM 711 O O . VAL A 1 85 ? 3.238 -43.768 -11.777 1.00 45.25 85 VAL A O 1
ATOM 714 N N . VAL A 1 86 ? 4.620 -44.870 -10.392 1.00 47.34 86 VAL A N 1
ATOM 715 C CA . VAL A 1 86 ? 4.711 -46.083 -11.187 1.00 47.34 86 VAL A CA 1
ATOM 716 C C . VAL A 1 86 ? 3.344 -46.721 -11.011 1.00 47.34 86 VAL A C 1
ATOM 718 O O . VAL A 1 86 ? 3.029 -47.262 -9.952 1.00 47.34 86 VAL A O 1
ATOM 721 N N . ARG A 1 87 ? 2.477 -46.545 -12.012 1.00 43.72 87 ARG A N 1
ATOM 722 C CA . ARG A 1 87 ? 1.235 -47.301 -12.119 1.00 43.72 87 ARG A CA 1
ATOM 723 C C . ARG A 1 87 ? 1.643 -48.767 -12.141 1.00 43.72 87 ARG A C 1
ATOM 725 O O . ARG A 1 87 ? 2.110 -49.250 -13.166 1.00 43.72 87 ARG A O 1
ATOM 732 N N . GLN A 1 88 ? 1.523 -49.447 -11.007 1.00 40.03 88 GLN A N 1
ATOM 733 C CA . GLN A 1 88 ? 1.632 -50.893 -11.001 1.00 40.03 88 GLN A CA 1
ATOM 734 C C . GLN A 1 88 ? 0.440 -51.439 -11.786 1.00 40.03 88 GLN A C 1
ATOM 736 O O . GLN A 1 88 ? -0.717 -51.145 -11.483 1.00 40.03 88 GLN A O 1
ATOM 741 N N . HIS A 1 89 ? 0.753 -52.162 -12.856 1.00 44.66 89 HIS A N 1
ATOM 742 C CA . HIS A 1 89 ? -0.207 -52.932 -13.629 1.00 44.66 89 HIS A CA 1
ATOM 743 C C . HIS A 1 89 ? -0.773 -54.048 -12.728 1.00 44.66 89 HIS A C 1
ATOM 745 O O . HIS A 1 89 ? 0.006 -54.773 -12.112 1.00 44.66 89 HIS A O 1
ATOM 751 N N . PRO A 1 90 ? -2.100 -54.232 -12.636 1.00 43.44 90 PRO A N 1
ATOM 752 C CA . PRO A 1 90 ? -2.721 -55.158 -11.687 1.00 43.44 90 PRO A CA 1
ATOM 753 C C . PRO A 1 90 ? -2.783 -56.604 -12.222 1.00 43.44 90 PRO A C 1
ATOM 755 O O . PRO A 1 90 ? -3.847 -57.215 -12.221 1.00 43.44 90 PRO A O 1
ATOM 758 N N . GLN A 1 91 ? -1.683 -57.154 -12.747 1.00 51.78 91 GLN A N 1
ATOM 759 C CA . GLN A 1 91 ? -1.704 -58.476 -13.407 1.00 51.78 91 GLN A CA 1
ATOM 760 C C . GLN A 1 91 ? -0.806 -59.543 -12.763 1.00 51.78 91 GLN A C 1
ATOM 762 O O . GLN A 1 91 ? -0.948 -60.709 -13.104 1.00 51.78 91 GLN A O 1
ATOM 767 N N . GLU A 1 92 ? 0.049 -59.214 -11.790 1.00 48.59 92 GLU A N 1
ATOM 768 C CA . GLU A 1 92 ? 0.994 -60.208 -11.242 1.00 48.59 92 GLU A CA 1
ATOM 769 C C . GLU A 1 92 ? 0.550 -60.863 -9.923 1.00 48.59 92 GLU A C 1
ATOM 771 O O . GLU A 1 92 ? 1.155 -61.840 -9.495 1.00 48.59 92 GLU A O 1
ATOM 776 N N . GLN A 1 93 ? -0.552 -60.423 -9.302 1.00 48.38 93 GLN A N 1
ATOM 777 C CA . GLN A 1 93 ? -1.036 -61.036 -8.051 1.00 48.38 93 GLN A CA 1
ATOM 778 C C . GLN A 1 93 ? -1.895 -62.297 -8.251 1.00 48.38 93 GLN A C 1
ATOM 780 O O . GLN A 1 93 ? -2.146 -63.007 -7.286 1.00 48.38 93 GLN A O 1
ATOM 785 N N . GLN A 1 94 ? -2.311 -62.635 -9.478 1.00 47.81 94 GLN A N 1
ATOM 786 C CA . GLN A 1 94 ? -3.202 -63.783 -9.708 1.00 47.81 94 GLN A CA 1
ATOM 787 C C . GLN A 1 94 ? -2.471 -65.110 -9.994 1.00 47.81 94 GLN A C 1
ATOM 789 O O . GLN A 1 94 ? -3.114 -66.152 -10.071 1.00 47.81 94 GLN A O 1
ATOM 794 N N . GLN A 1 95 ? -1.138 -65.118 -10.126 1.00 54.22 95 GLN A N 1
ATOM 795 C CA . GLN A 1 95 ? -0.403 -66.339 -10.495 1.00 54.22 95 GLN A CA 1
ATOM 796 C C . GLN A 1 95 ? 0.270 -67.063 -9.315 1.00 54.22 95 GLN A C 1
ATOM 798 O O . GLN A 1 95 ? 0.776 -68.166 -9.496 1.00 54.22 95 GLN A O 1
ATOM 803 N N . GLN A 1 96 ? 0.238 -66.502 -8.102 1.00 54.66 96 GLN A N 1
ATOM 804 C CA . GLN A 1 96 ? 0.938 -67.078 -6.943 1.00 54.66 96 GLN A CA 1
ATOM 805 C C . GLN A 1 96 ? 0.046 -67.880 -5.978 1.00 54.66 96 GLN A C 1
ATOM 807 O O . GLN A 1 96 ? 0.570 -68.556 -5.100 1.00 54.66 96 GLN A O 1
ATOM 812 N 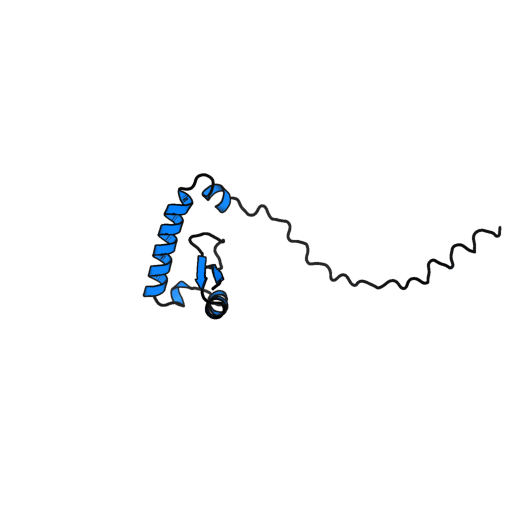N . GLU A 1 97 ? -1.275 -67.895 -6.182 1.00 51.44 97 GLU A N 1
ATOM 813 C CA . GLU A 1 97 ? -2.226 -68.633 -5.327 1.00 51.44 97 GLU A CA 1
ATOM 814 C C . GLU A 1 97 ? -2.537 -70.062 -5.831 1.00 51.44 97 GLU A C 1
ATOM 816 O O . GLU A 1 97 ? -3.109 -70.864 -5.105 1.00 51.44 97 GLU A O 1
ATOM 821 N N . LEU A 1 98 ? -2.097 -70.436 -7.042 1.00 53.28 98 LEU A N 1
ATOM 822 C CA . LEU A 1 98 ? -2.345 -71.765 -7.639 1.00 53.28 98 LEU A CA 1
ATOM 823 C C . LEU A 1 98 ? -1.196 -72.780 -7.468 1.00 53.28 98 LEU A C 1
ATOM 825 O O . LEU A 1 98 ? -1.316 -73.908 -7.936 1.00 53.28 98 LEU A O 1
ATOM 829 N N . ALA A 1 99 ? -0.090 -72.420 -6.807 1.00 54.66 99 ALA A N 1
ATOM 830 C CA . ALA A 1 99 ? 1.088 -73.293 -6.667 1.00 54.66 99 ALA A CA 1
ATOM 831 C C . ALA A 1 99 ? 1.291 -73.885 -5.257 1.00 54.66 99 ALA A C 1
ATOM 833 O O . ALA A 1 99 ? 2.316 -74.516 -5.011 1.00 54.66 99 ALA A O 1
ATOM 834 N N . VAL A 1 100 ? 0.341 -73.694 -4.333 1.00 55.69 100 VAL A N 1
ATOM 835 C CA . VAL A 1 100 ? 0.458 -74.174 -2.937 1.00 55.69 100 VAL A CA 1
ATOM 836 C C . VAL A 1 100 ? -0.391 -75.428 -2.666 1.00 55.69 100 VAL A C 1
ATOM 838 O O . VAL A 1 100 ? -0.299 -75.996 -1.586 1.00 55.69 100 VAL A O 1
ATOM 841 N N . ASP A 1 101 ? -1.151 -75.922 -3.651 1.00 52.66 101 ASP A N 1
ATOM 842 C CA . ASP A 1 101 ? -1.983 -77.134 -3.516 1.00 52.66 101 ASP A CA 1
ATOM 843 C C . ASP A 1 101 ? -1.433 -78.348 -4.291 1.00 52.66 101 ASP A C 1
ATOM 845 O O . ASP A 1 101 ? -2.175 -79.137 -4.870 1.00 52.66 101 ASP A O 1
ATOM 849 N N . SER A 1 102 ? -0.104 -78.495 -4.354 1.00 51.38 102 SER A N 1
ATOM 850 C CA . SER A 1 102 ? 0.511 -79.733 -4.852 1.00 51.38 102 SER A CA 1
ATOM 851 C C . SER A 1 102 ? 1.936 -79.936 -4.322 1.00 51.38 102 SER A C 1
ATOM 853 O O . SER A 1 102 ? 2.900 -79.775 -5.071 1.00 51.38 102 SER A O 1
ATOM 855 N N . ASN A 1 103 ? 2.065 -80.300 -3.040 1.00 44.78 103 ASN A N 1
ATOM 856 C CA . ASN A 1 103 ? 3.010 -81.324 -2.550 1.00 44.78 103 ASN A CA 1
ATOM 857 C C . ASN A 1 103 ? 2.784 -81.652 -1.071 1.00 44.78 103 ASN A C 1
ATOM 859 O O . ASN A 1 103 ? 2.862 -80.714 -0.249 1.00 44.78 103 ASN A O 1
#

Radius of gyration: 27.35 Å; chains: 1; bounding box: 22×94×38 Å